Protein AF-A0A6P6XIE6-F1 (afdb_monomer_lite)

InterPro domains:
  IPR031692 EH domain-containing protein, N-terminal [PF16880] (56-88)

Foldseek 3Di:
DDDDPPPVPDPDDDDDDDDDDDDDPPPPPPPPPVLPPDPPDPPPCPPVVDPDPLSVVVVCCVPRPVVVCVVVVVCVPPHDRDDPCNSVDDDDDDDDDDDDPPVPPDD

Organism: Coffea arabica (NCBI:txid13443)

Radius of gyration: 27.5 Å; chains: 1; bounding box: 82×44×60 Å

Secondary structure (DSSP, 8-state):
---SGGGS--------------------------TT---S------GGG-SSHHHHHHHHIIIIIHHHHHHTTGGGTT-PPPPHHHHHPPP-----------TT---

Structure (mmCIF, N/CA/C/O backbone):
data_AF-A0A6P6XIE6-F1
#
_entry.id   AF-A0A6P6XIE6-F1
#
loop_
_atom_site.group_PDB
_atom_site.id
_atom_site.type_symbol
_atom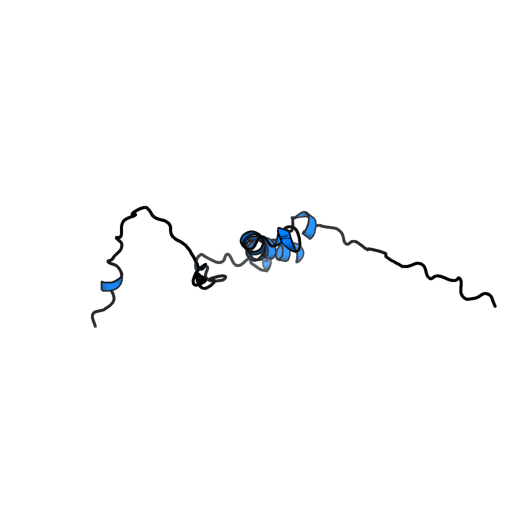_site.label_atom_id
_atom_site.label_alt_id
_atom_site.label_comp_id
_atom_site.label_asym_id
_atom_site.label_entity_id
_atom_site.label_seq_id
_atom_site.pdbx_PDB_ins_code
_atom_site.Cartn_x
_atom_site.Cartn_y
_atom_site.Cartn_z
_atom_site.occupancy
_atom_site.B_iso_or_equiv
_atom_site.auth_seq_id
_atom_site.auth_comp_id
_atom_site.auth_asym_id
_atom_site.auth_atom_id
_atom_site.pdbx_PDB_model_num
ATOM 1 N N . MET A 1 1 ? -37.322 32.585 20.806 1.00 47.44 1 MET A N 1
ATOM 2 C CA . MET A 1 1 ? -36.288 32.035 19.889 1.00 47.44 1 MET A CA 1
ATOM 3 C C . MET A 1 1 ? -36.521 30.535 19.783 1.00 47.44 1 MET A C 1
ATOM 5 O O . MET A 1 1 ? -35.773 29.716 20.302 1.00 47.44 1 MET A O 1
ATOM 9 N N . GLU A 1 2 ? -37.650 30.209 19.177 1.00 52.12 2 GLU A N 1
ATOM 10 C CA . GLU A 1 2 ? -38.209 28.886 18.957 1.00 52.12 2 GLU A CA 1
ATOM 11 C C . GLU A 1 2 ? -37.677 28.393 17.603 1.00 52.12 2 GLU A C 1
ATOM 13 O O . GLU A 1 2 ? -37.812 29.115 16.616 1.00 52.12 2 GLU A O 1
ATOM 18 N N . GLY A 1 3 ? -37.048 27.212 17.508 1.00 55.47 3 GLY A N 1
ATOM 19 C CA . GLY A 1 3 ? -36.578 26.787 16.180 1.00 55.47 3 GLY A CA 1
ATOM 20 C C . GLY A 1 3 ? -35.729 25.530 16.002 1.00 55.47 3 GLY A C 1
ATOM 21 O O . GLY A 1 3 ? -35.224 25.355 14.898 1.00 55.47 3 GLY A O 1
ATOM 22 N N . LEU A 1 4 ? -35.546 24.651 16.995 1.00 56.09 4 LEU A N 1
ATOM 23 C CA . LEU A 1 4 ? -34.718 23.440 16.800 1.00 56.09 4 LEU A CA 1
ATOM 24 C C . LEU A 1 4 ? -35.458 22.103 16.954 1.00 56.09 4 LEU A C 1
ATOM 26 O O . LEU A 1 4 ? -34.986 21.096 16.432 1.00 56.09 4 LEU A O 1
ATOM 30 N N . ASP A 1 5 ? -36.658 22.083 17.537 1.00 55.44 5 ASP A N 1
ATOM 31 C CA . ASP A 1 5 ? -37.408 20.830 17.730 1.00 55.44 5 ASP A CA 1
ATOM 32 C C . ASP A 1 5 ? -38.181 20.362 16.483 1.00 55.44 5 ASP A C 1
ATOM 34 O O . ASP A 1 5 ? -38.602 19.208 16.395 1.00 55.44 5 ASP A O 1
ATOM 38 N N . ALA A 1 6 ? -38.325 21.215 15.463 1.00 52.78 6 ALA A N 1
ATOM 39 C CA . ALA A 1 6 ? -39.086 20.891 14.253 1.00 52.78 6 ALA A CA 1
ATOM 40 C C . ALA A 1 6 ? -38.365 19.922 13.290 1.00 52.78 6 ALA A C 1
ATOM 42 O O . ALA A 1 6 ? -39.004 19.364 12.398 1.00 52.78 6 ALA A O 1
ATOM 43 N N . LEU A 1 7 ? -37.055 19.692 13.452 1.00 52.59 7 LEU A N 1
ATOM 44 C CA . LEU A 1 7 ? -36.265 18.878 12.512 1.00 52.59 7 LEU A CA 1
ATOM 45 C C . LEU A 1 7 ? -36.020 17.430 12.959 1.00 52.59 7 LEU A C 1
ATOM 47 O O . LEU A 1 7 ? -35.493 16.636 12.182 1.00 52.59 7 LEU A O 1
ATOM 51 N N . LEU A 1 8 ? -36.447 17.045 14.165 1.00 56.12 8 LEU A N 1
ATOM 52 C CA . LEU A 1 8 ? -36.321 15.663 14.650 1.00 56.12 8 LEU A CA 1
ATOM 53 C C . LEU A 1 8 ? -37.540 14.781 14.329 1.00 56.12 8 LEU A C 1
ATOM 55 O O . LEU A 1 8 ? -37.474 13.560 14.469 1.00 56.12 8 LEU A O 1
ATOM 59 N N . ALA A 1 9 ? -38.637 15.360 13.835 1.00 51.78 9 ALA A N 1
ATOM 60 C CA . ALA A 1 9 ? -39.912 14.665 13.681 1.00 51.78 9 ALA A CA 1
ATOM 61 C C . ALA A 1 9 ? -40.366 14.517 12.218 1.00 51.78 9 ALA A C 1
ATOM 63 O O . ALA A 1 9 ? -41.435 14.994 11.849 1.00 51.78 9 ALA A O 1
ATOM 64 N N . LYS A 1 10 ? -39.611 13.797 11.372 1.00 44.34 10 LYS A N 1
ATOM 65 C CA . LYS A 1 10 ? -40.219 13.145 10.190 1.00 44.34 10 LYS A CA 1
ATOM 66 C C . LYS A 1 10 ? -39.426 11.951 9.653 1.00 44.34 10 LYS A C 1
ATOM 68 O O . LYS A 1 10 ? -38.986 11.924 8.510 1.00 44.34 10 LYS A O 1
ATOM 73 N N . LYS A 1 11 ? -39.304 10.898 10.464 1.00 53.41 11 LYS A N 1
ATOM 74 C CA . LYS A 1 11 ? -39.016 9.546 9.963 1.00 53.41 11 LYS A CA 1
ATOM 75 C C . LYS A 1 11 ? -40.335 8.842 9.634 1.00 53.41 11 LYS A C 1
ATOM 77 O O . LYS A 1 11 ? -40.936 8.256 10.528 1.00 53.41 11 LYS A O 1
ATOM 82 N N . LYS A 1 12 ? -40.771 8.875 8.368 1.00 40.88 12 LYS A N 1
ATOM 83 C CA . LYS A 1 12 ? -41.632 7.833 7.767 1.00 40.88 12 LYS A CA 1
ATOM 84 C C . LYS A 1 12 ? -41.757 8.032 6.251 1.00 40.88 12 LYS A C 1
ATOM 86 O O . LYS A 1 12 ? -42.428 8.962 5.819 1.00 40.88 12 LYS A O 1
ATOM 91 N N . HIS A 1 13 ? -41.174 7.134 5.458 1.00 37.34 13 HIS A N 1
ATOM 92 C CA . HIS A 1 13 ? -41.753 6.777 4.164 1.00 37.34 13 HIS A CA 1
ATOM 93 C C . HIS A 1 13 ? -41.417 5.322 3.802 1.00 37.34 13 HIS A C 1
ATOM 95 O O . HIS A 1 13 ? -40.337 4.816 4.093 1.00 37.34 13 HIS A O 1
ATOM 101 N N . THR A 1 14 ? -42.444 4.669 3.280 1.00 35.34 14 THR A N 1
ATOM 102 C CA . THR A 1 14 ? -42.686 3.259 2.947 1.00 35.34 14 THR A CA 1
ATOM 103 C C . THR A 1 14 ? -41.822 2.718 1.797 1.00 35.34 14 THR A C 1
ATOM 105 O O . THR A 1 14 ? -41.430 3.502 0.935 1.00 35.34 14 THR A O 1
ATOM 108 N N . PRO A 1 15 ? -41.589 1.390 1.705 1.00 43.28 15 PRO A N 1
ATOM 109 C CA . PRO A 1 15 ? -41.043 0.776 0.501 1.00 43.28 15 PRO A CA 1
ATOM 110 C C . PRO A 1 15 ? -42.181 0.531 -0.503 1.00 43.28 15 PRO A C 1
ATOM 112 O O . PRO A 1 15 ? -43.236 0.012 -0.131 1.00 43.28 15 PRO A O 1
ATOM 115 N N . LYS A 1 16 ? -41.990 0.895 -1.772 1.00 27.59 16 LYS A N 1
ATOM 116 C CA . LYS A 1 16 ? -42.840 0.420 -2.871 1.00 27.59 16 LYS A CA 1
ATOM 117 C C . LYS A 1 16 ? -41.959 0.096 -4.078 1.00 27.59 16 LYS A C 1
ATOM 119 O O . LYS A 1 16 ? -41.097 0.887 -4.443 1.00 27.59 16 LYS A O 1
ATOM 124 N N . SER A 1 17 ? -42.147 -1.117 -4.576 1.00 36.78 17 SER A N 1
ATOM 125 C CA . SER A 1 17 ? -41.433 -1.823 -5.639 1.00 36.78 17 SER A CA 1
ATOM 126 C C . SER A 1 17 ? -41.832 -1.381 -7.058 1.00 36.78 17 SER A C 1
ATOM 128 O O . SER A 1 17 ? -42.947 -0.894 -7.235 1.00 36.78 17 SER A O 1
ATOM 130 N N . GLU A 1 18 ? -40.927 -1.669 -8.016 1.00 30.19 18 GLU A N 1
ATOM 131 C CA . GLU A 1 18 ? -41.048 -1.657 -9.501 1.00 30.19 18 GLU A CA 1
ATOM 132 C C . GLU A 1 18 ? -41.195 -0.263 -10.161 1.00 30.19 18 GLU A C 1
ATOM 134 O O . GLU A 1 18 ? -41.875 0.605 -9.633 1.00 30.19 18 GLU A O 1
ATOM 139 N N . LEU A 1 19 ? -40.545 0.095 -11.281 1.00 31.61 19 LEU A N 1
ATOM 140 C CA . LEU A 1 19 ? -40.316 -0.613 -12.550 1.00 31.61 19 LEU A CA 1
ATOM 141 C C . LEU A 1 19 ? -39.170 0.079 -13.352 1.00 31.61 19 LEU A C 1
ATOM 143 O O . LEU A 1 19 ? -38.954 1.281 -13.210 1.00 31.61 19 LEU A O 1
ATOM 147 N N . GLU A 1 20 ? -38.477 -0.682 -14.201 1.00 37.94 20 GLU A N 1
ATOM 148 C CA . GLU A 1 20 ? -37.418 -0.305 -15.166 1.00 37.94 20 GLU A CA 1
ATOM 149 C C . GLU A 1 20 ? -37.774 0.841 -16.146 1.00 37.94 20 GLU A C 1
ATO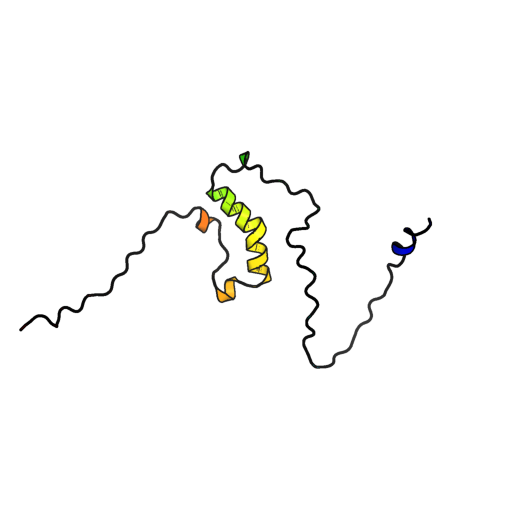M 151 O O . GLU A 1 20 ? -38.867 0.799 -16.704 1.00 37.94 20 GLU A O 1
ATOM 156 N N . GLN A 1 21 ? -36.830 1.753 -16.477 1.00 35.00 21 GLN A N 1
ATOM 157 C CA . GLN A 1 21 ? -36.544 2.162 -17.877 1.00 35.00 21 GLN A CA 1
ATOM 158 C C . GLN A 1 21 ? -35.314 3.094 -18.052 1.00 35.00 21 GLN A C 1
ATOM 160 O O . GLN A 1 21 ? -35.309 4.240 -17.617 1.00 35.00 21 GLN A O 1
ATOM 165 N N . ASN A 1 22 ? -34.317 2.585 -18.785 1.00 34.75 22 ASN A N 1
ATOM 166 C CA . ASN A 1 22 ? -33.444 3.225 -19.786 1.00 34.75 22 ASN A CA 1
ATOM 167 C C . ASN A 1 22 ? -32.781 4.602 -19.547 1.00 34.75 22 ASN A C 1
ATOM 169 O O . ASN A 1 22 ? -33.405 5.648 -19.685 1.00 34.75 22 ASN A O 1
ATOM 173 N N . GLY A 1 23 ? -31.440 4.562 -19.527 1.00 46.81 23 G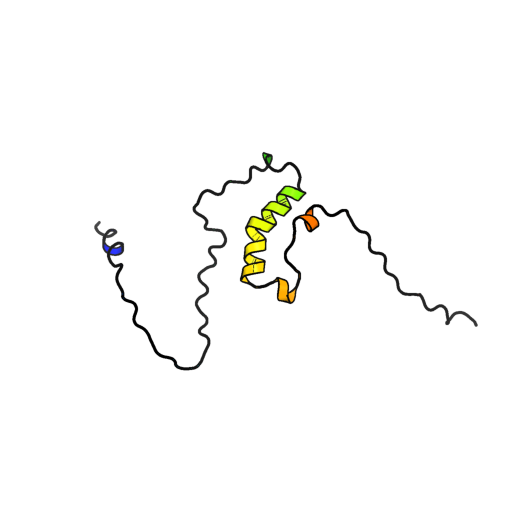LY A N 1
ATOM 174 C CA . GLY A 1 23 ? -30.581 5.531 -20.222 1.00 46.81 23 GLY A CA 1
ATOM 175 C C . GLY A 1 23 ? -29.996 6.652 -19.361 1.00 46.81 23 GLY A C 1
ATOM 176 O O . GLY A 1 23 ? -30.727 7.491 -18.858 1.00 46.81 23 GLY A O 1
ATOM 177 N N . ILE A 1 24 ? -28.657 6.714 -19.329 1.00 38.09 24 ILE A N 1
ATOM 178 C CA . ILE A 1 24 ? -27.767 7.616 -18.565 1.00 38.09 24 ILE A CA 1
ATOM 179 C C . ILE A 1 24 ? -27.442 7.061 -17.164 1.00 38.09 24 ILE A C 1
ATOM 181 O O . ILE A 1 24 ? -28.294 7.105 -16.277 1.00 38.09 24 ILE A O 1
ATOM 185 N N . PRO A 1 25 ? -26.203 6.591 -16.893 1.00 37.69 25 PRO A N 1
ATOM 186 C CA . PRO A 1 25 ? -25.752 6.507 -15.516 1.00 37.69 25 PRO A CA 1
ATOM 18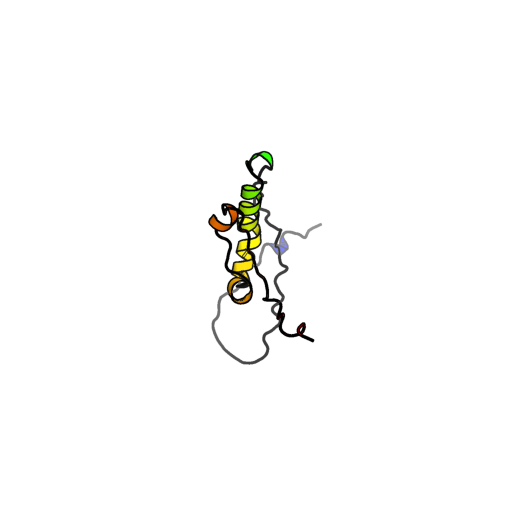7 C C . PRO A 1 25 ? -25.660 7.943 -15.001 1.00 37.69 25 PRO A C 1
ATOM 189 O O . PRO A 1 25 ? -24.734 8.684 -15.334 1.00 37.69 25 PRO A O 1
ATOM 192 N N . GLN A 1 26 ? -26.679 8.354 -14.240 1.00 40.19 26 GLN A N 1
ATOM 193 C CA . GLN A 1 26 ? -26.615 9.519 -13.373 1.00 40.19 26 GLN A CA 1
ATOM 194 C C . GLN A 1 26 ? -25.243 9.506 -12.698 1.00 40.19 26 GLN A C 1
ATOM 196 O O . GLN A 1 26 ? -24.880 8.501 -12.081 1.00 40.19 26 GLN A O 1
ATOM 201 N N . LEU A 1 27 ? -24.500 10.614 -12.791 1.00 47.41 27 LEU A N 1
ATOM 202 C CA . LEU A 1 27 ? -23.431 10.899 -11.843 1.00 47.41 27 LEU A CA 1
ATOM 203 C C . LEU A 1 27 ? -24.101 10.902 -10.466 1.00 47.41 27 LEU A C 1
ATOM 205 O O . LEU A 1 27 ? -24.672 11.906 -10.037 1.00 47.41 27 LEU A O 1
ATOM 209 N N . GLN A 1 28 ? -24.124 9.736 -9.819 1.00 44.25 28 GLN A N 1
ATOM 210 C CA . GLN A 1 28 ? -24.532 9.614 -8.438 1.00 44.25 28 GLN A CA 1
ATOM 211 C C . GLN A 1 28 ? -23.620 10.575 -7.700 1.00 44.25 28 GLN A C 1
ATOM 213 O O . GLN A 1 28 ? -22.397 10.454 -7.790 1.00 44.25 28 GLN A O 1
ATOM 218 N N . SER A 1 29 ? -24.223 11.582 -7.064 1.00 47.75 29 SER A N 1
ATOM 219 C CA . SER A 1 29 ? -23.517 12.509 -6.197 1.00 47.75 29 SER A CA 1
ATOM 220 C C . SE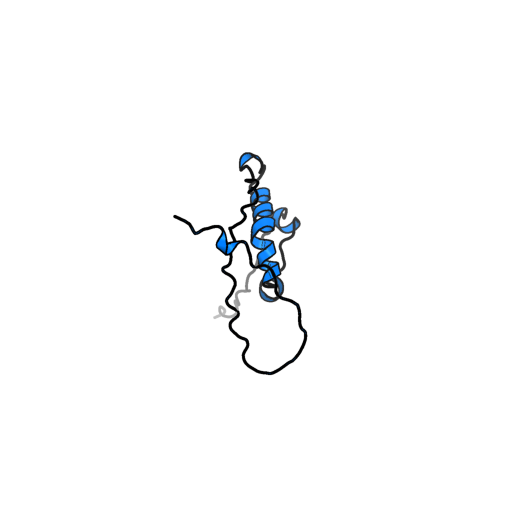R A 1 29 ? -22.687 11.655 -5.256 1.00 47.75 29 SER A C 1
ATOM 222 O O . SER A 1 29 ? -23.251 10.983 -4.388 1.00 47.75 29 SER A O 1
ATOM 224 N N . SER A 1 30 ? -21.378 11.588 -5.507 1.00 53.75 30 SER A N 1
ATOM 225 C CA . SER A 1 30 ? -20.486 10.791 -4.684 1.00 53.75 30 SER A CA 1
ATOM 226 C C . SER A 1 30 ? -20.700 11.305 -3.266 1.00 53.75 30 SER A C 1
ATOM 228 O O . SER A 1 30 ? -20.531 12.511 -3.049 1.00 53.75 30 SER A O 1
ATOM 230 N N . PRO A 1 31 ? -21.200 10.478 -2.330 1.00 59.41 31 PRO A N 1
ATOM 231 C CA . PRO A 1 31 ? -21.388 10.935 -0.970 1.00 59.41 31 PRO A CA 1
ATOM 232 C C . PRO A 1 31 ? -20.016 11.406 -0.509 1.00 59.41 31 PRO A C 1
ATOM 234 O O . PRO A 1 31 ? -19.065 10.625 -0.576 1.00 59.41 31 PRO A O 1
ATOM 237 N N . SER A 1 32 ? -19.908 12.691 -0.143 1.00 61.00 32 SER A N 1
ATOM 238 C CA . SER A 1 32 ? -18.658 13.325 0.274 1.00 61.00 32 SER A CA 1
ATOM 239 C C . SER A 1 32 ? -17.857 12.330 1.093 1.00 61.00 32 SER A C 1
ATOM 241 O O . SER A 1 32 ? -18.344 11.849 2.120 1.00 61.00 32 SER A O 1
ATOM 243 N N . ALA A 1 33 ? -16.688 11.945 0.577 1.00 59.31 33 ALA A N 1
ATOM 244 C CA . ALA A 1 33 ? -15.877 10.903 1.174 1.00 59.31 33 ALA A CA 1
ATOM 245 C C . ALA A 1 33 ? -15.463 11.365 2.575 1.00 59.31 33 ALA A C 1
ATOM 247 O O . ALA A 1 33 ? -14.467 12.060 2.762 1.00 59.31 33 ALA A O 1
ATOM 248 N N . ASN A 1 34 ? -16.244 10.967 3.578 1.00 63.34 34 ASN A N 1
ATOM 249 C CA . ASN A 1 34 ? -15.995 11.167 5.002 1.00 63.34 34 ASN A CA 1
ATOM 250 C C . ASN A 1 34 ? -14.894 10.212 5.477 1.00 63.34 34 ASN A C 1
ATOM 252 O O . ASN A 1 34 ? -15.004 9.526 6.489 1.00 63.34 34 ASN A O 1
ATOM 256 N N . TRP A 1 35 ? -13.810 10.165 4.713 1.00 61.03 35 TRP A N 1
ATOM 257 C CA . TRP A 1 35 ? -12.691 9.249 4.841 1.00 61.03 35 TRP A CA 1
ATOM 258 C C . TRP A 1 35 ? -11.990 9.330 6.200 1.00 61.03 35 TRP A C 1
ATOM 260 O O . TRP A 1 35 ? -11.335 8.388 6.651 1.00 61.03 35 TRP A O 1
ATOM 270 N N . PHE A 1 36 ? -12.149 10.459 6.887 1.00 61.50 36 PHE A N 1
ATOM 271 C CA . PHE A 1 36 ? -11.526 10.706 8.180 1.00 61.50 36 PHE A CA 1
ATOM 272 C C . PHE A 1 36 ? -12.528 11.021 9.300 1.00 61.50 36 PHE A C 1
ATOM 274 O O . PHE A 1 36 ? -12.113 11.201 10.444 1.00 61.50 36 PHE A O 1
ATOM 281 N N . SER A 1 37 ? -13.837 11.009 9.034 1.00 55.81 37 SER A N 1
ATOM 282 C CA . SER A 1 37 ? -14.862 11.394 10.015 1.00 55.81 37 SER A CA 1
ATOM 283 C C . SER A 1 37 ? -15.339 10.188 10.832 1.00 55.81 37 SER A C 1
ATOM 285 O O . SER A 1 37 ? -16.500 9.798 10.776 1.00 55.81 37 SER A O 1
ATOM 287 N N . SER A 1 38 ? -14.440 9.568 11.601 1.00 52.22 38 SER A N 1
ATOM 288 C CA . SER A 1 38 ? -14.826 8.596 12.634 1.00 52.22 38 SER A CA 1
ATOM 289 C C . SER A 1 38 ? -14.898 9.291 13.992 1.00 52.22 38 SER A C 1
ATOM 291 O O . SER A 1 38 ? -13.890 9.431 14.682 1.00 52.22 38 SER A O 1
ATOM 293 N N . SER A 1 39 ? -16.107 9.669 14.408 1.00 57.25 39 SER A N 1
ATOM 294 C CA . SER A 1 39 ? -16.438 10.128 15.767 1.00 57.25 39 SER A CA 1
ATOM 295 C C . SER A 1 39 ? -16.485 8.994 16.805 1.00 57.25 39 SER A C 1
ATOM 297 O O . SER A 1 39 ? -16.876 9.204 17.951 1.00 57.25 39 SER A O 1
ATOM 299 N N . LYS A 1 40 ? -16.033 7.783 16.459 1.00 55.34 40 LYS A N 1
ATOM 300 C CA . LYS A 1 40 ? -15.859 6.684 17.409 1.00 55.34 40 LYS A CA 1
ATOM 301 C C . LYS A 1 40 ? -14.379 6.553 17.727 1.00 55.34 40 LYS A C 1
ATOM 303 O O . LYS A 1 40 ? -13.623 6.074 16.888 1.00 55.34 40 LYS A O 1
ATOM 308 N N . SER A 1 41 ? -14.007 7.058 18.909 1.00 53.25 41 SER A N 1
ATOM 309 C CA . SER A 1 41 ? -12.725 6.889 19.606 1.00 53.25 41 SER A CA 1
ATOM 310 C C . SER A 1 41 ? -11.630 6.323 18.704 1.00 53.25 41 SER A C 1
ATOM 312 O O . SER A 1 41 ? -11.453 5.106 18.593 1.00 53.25 41 SER A O 1
ATOM 314 N N . ALA A 1 42 ? -10.903 7.218 18.031 1.00 56.53 42 ALA A N 1
ATOM 315 C CA . ALA A 1 42 ? -9.597 6.874 17.513 1.00 56.53 42 ALA A CA 1
ATOM 316 C C . ALA A 1 42 ? -8.808 6.346 18.713 1.00 56.53 42 ALA A C 1
ATOM 318 O O . ALA A 1 42 ? -8.322 7.130 19.530 1.00 56.53 42 ALA A O 1
ATOM 319 N N . LYS A 1 43 ? -8.705 5.018 18.848 1.00 58.03 43 LYS A N 1
ATOM 320 C CA . LYS A 1 43 ? -7.633 4.400 19.618 1.00 58.03 43 LYS A CA 1
ATOM 321 C C . LYS A 1 43 ? -6.378 4.853 18.902 1.00 58.03 43 LYS A C 1
ATOM 323 O O . LYS A 1 43 ? -5.940 4.201 17.953 1.00 58.03 43 LYS A O 1
ATOM 328 N N . LYS A 1 44 ? -5.893 6.040 19.284 1.00 56.06 44 LYS A N 1
ATOM 329 C CA . LYS A 1 44 ? -4.603 6.562 18.881 1.00 56.06 44 LYS A CA 1
ATOM 330 C C . LYS A 1 44 ? -3.678 5.404 19.138 1.00 56.06 44 LYS A C 1
ATOM 332 O O . LYS A 1 44 ? -3.559 4.936 20.269 1.00 56.06 44 LYS A O 1
ATOM 337 N N . VAL A 1 45 ? -3.158 4.843 18.058 1.00 57.69 45 VAL A N 1
ATOM 338 C CA . VAL A 1 45 ? -2.080 3.890 18.179 1.00 57.69 45 VAL A CA 1
ATOM 339 C C . VAL A 1 45 ? -1.011 4.692 18.883 1.00 57.69 45 VAL A C 1
ATOM 341 O O . VAL A 1 45 ? -0.496 5.644 18.301 1.00 57.69 45 VAL A O 1
ATOM 344 N N . SER A 1 46 ? -0.812 4.430 20.172 1.00 53.72 46 SER A N 1
ATOM 345 C CA . SER A 1 46 ? 0.238 5.113 20.898 1.00 53.72 46 SER A CA 1
ATOM 346 C C . SER A 1 46 ? 1.514 4.854 20.116 1.00 53.72 46 SER A C 1
ATOM 348 O O . SER A 1 46 ? 1.813 3.693 19.832 1.00 53.72 46 SER A O 1
ATOM 350 N N . LEU A 1 47 ? 2.238 5.907 19.736 1.00 56.84 47 LEU A N 1
ATOM 351 C CA . LEU A 1 47 ? 3.541 5.755 19.087 1.00 56.84 47 LEU A CA 1
ATOM 352 C C . LEU A 1 47 ? 4.491 4.924 19.969 1.00 56.84 47 LEU A C 1
ATOM 354 O O . LEU A 1 47 ? 5.378 4.266 19.447 1.00 56.84 47 LEU A O 1
ATOM 358 N N . SER A 1 48 ? 4.237 4.861 21.285 1.00 57.38 48 SER A N 1
ATOM 359 C CA . SER A 1 48 ? 4.951 3.993 22.230 1.00 57.38 48 SER A CA 1
ATOM 360 C C . SER A 1 48 ? 4.572 2.506 22.172 1.00 57.38 48 SER A C 1
ATOM 362 O O . SER A 1 48 ? 5.247 1.689 22.783 1.00 57.38 48 SER A O 1
ATOM 364 N N . SER A 1 49 ? 3.484 2.137 21.488 1.00 57.19 49 SER A N 1
ATOM 365 C CA . SER A 1 49 ? 2.998 0.751 21.390 1.00 57.19 49 SER A CA 1
ATOM 366 C C . SER A 1 49 ? 3.497 0.036 20.134 1.00 57.19 49 SER A C 1
ATOM 368 O O . SER A 1 49 ? 3.132 -1.118 19.910 1.00 57.19 49 SER A O 1
ATOM 370 N N . VAL A 1 50 ? 4.270 0.719 19.291 1.00 56.22 50 VAL A N 1
ATOM 371 C CA . VAL A 1 50 ? 4.848 0.133 18.089 1.00 56.22 50 VAL A CA 1
ATOM 372 C C . VAL A 1 50 ? 6.313 -0.156 18.386 1.00 56.22 50 VAL A C 1
ATOM 374 O O . VAL A 1 50 ? 7.128 0.753 18.487 1.00 56.22 50 VAL A O 1
ATOM 377 N N . THR A 1 51 ? 6.635 -1.430 18.574 1.00 68.88 51 THR A N 1
ATOM 378 C CA . THR A 1 51 ? 7.986 -1.891 18.918 1.00 68.88 51 THR A CA 1
ATOM 379 C C . THR A 1 51 ? 8.968 -1.801 17.746 1.00 68.88 51 THR A C 1
ATOM 381 O O . THR A 1 51 ? 10.174 -1.828 17.967 1.00 68.88 51 THR A O 1
ATOM 384 N N . SER A 1 52 ? 8.476 -1.655 16.508 1.00 82.88 52 SER A N 1
ATOM 385 C CA . SER A 1 52 ? 9.279 -1.531 15.285 1.00 82.88 52 SER A CA 1
ATOM 386 C C . SER A 1 52 ? 8.551 -0.726 14.199 1.00 82.88 52 SER A C 1
ATOM 388 O O . SER A 1 52 ? 7.334 -0.815 14.063 1.00 82.88 52 SER A O 1
ATOM 390 N N . ILE A 1 53 ? 9.282 0.026 13.366 1.00 90.19 53 ILE A N 1
ATOM 391 C CA . ILE A 1 53 ? 8.719 0.803 12.238 1.00 90.19 53 ILE A CA 1
ATOM 392 C C . ILE A 1 53 ? 7.852 -0.080 11.323 1.00 90.19 53 ILE A C 1
ATOM 394 O O . ILE A 1 53 ? 6.789 0.348 10.869 1.00 90.19 53 ILE A O 1
ATOM 398 N N . ILE A 1 54 ? 8.270 -1.331 11.112 1.00 91.38 54 ILE A N 1
ATOM 399 C CA . ILE A 1 54 ? 7.578 -2.317 10.271 1.00 91.38 54 ILE A CA 1
ATOM 400 C C . ILE A 1 54 ? 6.158 -2.585 10.791 1.00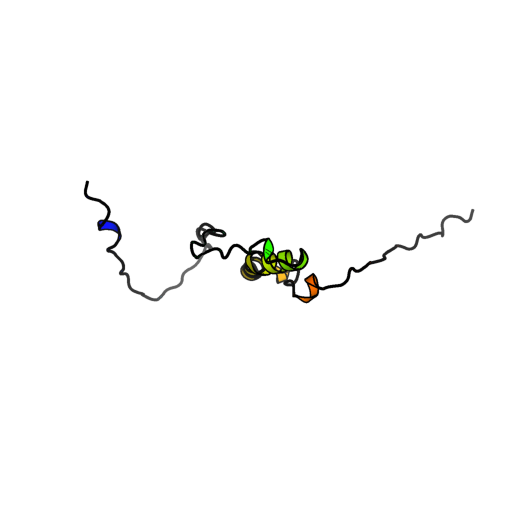 91.38 54 ILE A C 1
ATOM 402 O O . ILE A 1 54 ? 5.201 -2.574 10.016 1.00 91.38 54 ILE A O 1
ATOM 406 N N . ASP A 1 55 ? 5.990 -2.733 12.106 1.00 90.19 55 ASP A N 1
ATOM 407 C CA . ASP A 1 55 ? 4.679 -2.963 12.726 1.00 90.19 55 ASP A CA 1
ATOM 408 C C . ASP A 1 55 ? 3.757 -1.748 12.568 1.00 90.19 55 ASP A C 1
ATOM 410 O O . ASP A 1 55 ? 2.541 -1.881 12.389 1.00 90.19 55 ASP A O 1
ATOM 414 N N . GLY A 1 56 ? 4.339 -0.547 12.597 1.00 91.81 56 GLY A N 1
ATOM 415 C CA . GLY A 1 56 ? 3.624 0.705 12.371 1.00 91.81 56 GLY A CA 1
ATOM 416 C C . GLY A 1 56 ? 3.072 0.782 10.953 1.00 91.81 56 GLY A C 1
ATOM 417 O O . GLY A 1 56 ? 1.889 1.076 10.766 1.00 91.81 56 GLY A O 1
ATOM 418 N N . LEU A 1 57 ? 3.904 0.445 9.964 1.00 94.19 57 LEU A N 1
ATOM 419 C CA . LEU A 1 57 ? 3.513 0.391 8.554 1.00 94.19 57 LEU A CA 1
ATOM 420 C C . LEU A 1 57 ? 2.460 -0.693 8.298 1.00 94.19 57 LEU A C 1
ATOM 422 O O . LEU A 1 57 ? 1.430 -0.403 7.688 1.00 94.19 57 LEU A O 1
ATOM 426 N N . LYS A 1 58 ? 2.652 -1.901 8.844 1.00 93.12 58 LYS A N 1
ATOM 427 C CA . LYS A 1 58 ? 1.685 -3.009 8.770 1.00 93.12 58 LYS A CA 1
ATOM 428 C C . LYS A 1 58 ? 0.313 -2.579 9.288 1.00 93.12 58 LYS A C 1
ATOM 430 O O . LYS A 1 58 ? -0.710 -2.772 8.629 1.00 93.12 58 LYS A O 1
ATOM 435 N N . LYS A 1 59 ? 0.276 -1.921 10.450 1.00 92.06 59 LYS A N 1
ATOM 436 C CA . LYS A 1 59 ? -0.974 -1.434 11.040 1.00 92.06 59 LYS A CA 1
ATOM 437 C C . LYS A 1 59 ? -1.618 -0.321 10.220 1.00 92.06 59 LYS A C 1
ATOM 439 O O . LYS A 1 59 ? -2.838 -0.331 10.044 1.00 92.06 59 LYS A O 1
ATOM 444 N N . LEU A 1 60 ? -0.825 0.626 9.724 1.00 93.62 60 LEU A N 1
ATOM 445 C CA . LEU A 1 60 ? -1.326 1.725 8.904 1.00 93.62 60 LEU A CA 1
ATOM 446 C C . LEU A 1 60 ? -1.950 1.206 7.602 1.00 93.62 60 LEU A C 1
ATOM 448 O O . LEU A 1 60 ? -3.056 1.624 7.254 1.00 93.62 60 LEU A O 1
ATOM 452 N N . TYR A 1 61 ? -1.295 0.248 6.941 1.00 95.25 61 TYR A N 1
ATOM 453 C CA . TYR A 1 61 ? -1.810 -0.411 5.744 1.00 95.25 61 TYR A CA 1
ATOM 454 C C . TYR A 1 61 ? -3.188 -1.032 5.998 1.00 95.25 61 TYR A C 1
ATOM 456 O O . TYR A 1 61 ? -4.157 -0.684 5.325 1.00 95.25 61 TYR A O 1
ATOM 464 N N . VAL A 1 62 ? -3.314 -1.876 7.028 1.00 94.44 62 VAL A N 1
ATOM 465 C CA . VAL A 1 62 ? -4.577 -2.564 7.340 1.00 94.44 62 VAL A CA 1
ATOM 466 C C . VAL A 1 62 ? -5.695 -1.583 7.699 1.00 94.44 62 VAL A C 1
ATOM 468 O O . VAL A 1 62 ? -6.843 -1.793 7.312 1.00 94.44 62 VAL A O 1
ATOM 471 N N . GLN A 1 63 ? -5.386 -0.514 8.437 1.00 94.06 63 GLN A N 1
ATOM 472 C CA . GLN A 1 63 ? -6.404 0.420 8.922 1.00 94.06 63 GLN A CA 1
ATOM 473 C C . GLN A 1 63 ? -6.864 1.437 7.881 1.00 94.06 63 GLN A C 1
ATOM 475 O O . GLN A 1 63 ? -7.994 1.918 7.975 1.00 94.06 63 GLN A O 1
ATOM 480 N N . LYS A 1 64 ? -5.987 1.830 6.953 1.00 93.50 64 LYS A N 1
ATOM 481 C CA . LYS A 1 64 ? -6.248 2.960 6.058 1.00 93.50 64 LYS A CA 1
ATOM 482 C C . LYS A 1 64 ? -6.202 2.595 4.595 1.00 93.50 64 LYS A C 1
ATOM 484 O O . LYS A 1 64 ? -7.041 3.098 3.873 1.00 93.50 64 LYS A O 1
ATOM 489 N N . LEU A 1 65 ? -5.276 1.743 4.173 1.00 94.25 65 LEU A N 1
ATOM 490 C CA . LEU A 1 65 ? -5.006 1.504 2.756 1.00 94.25 65 LEU A CA 1
ATOM 491 C C . LEU A 1 65 ? -5.792 0.300 2.220 1.00 94.25 65 LEU A C 1
ATOM 493 O O . LEU A 1 65 ? -6.517 0.417 1.235 1.00 94.25 65 LEU A O 1
ATOM 497 N N . LYS A 1 66 ? -5.774 -0.814 2.958 1.00 94.25 66 LYS A N 1
ATOM 498 C CA . LYS A 1 66 ? -6.461 -2.061 2.601 1.00 94.25 66 LYS A CA 1
ATOM 499 C C . LYS A 1 66 ? -7.966 -1.907 2.305 1.00 94.25 66 LYS A C 1
ATOM 501 O O . LYS A 1 66 ? -8.424 -2.480 1.318 1.00 94.25 66 LYS A O 1
ATOM 506 N N . PRO A 1 67 ? -8.764 -1.149 3.090 1.00 95.00 67 PRO A N 1
ATOM 507 C CA . PRO A 1 67 ? -10.187 -0.967 2.786 1.00 95.00 67 PRO A CA 1
ATOM 508 C C . PRO A 1 67 ? -10.429 -0.290 1.432 1.00 95.00 67 PRO A C 1
ATOM 510 O O . PRO A 1 67 ? -11.442 -0.535 0.786 1.00 95.00 67 PRO A O 1
ATOM 513 N N . LEU A 1 68 ? -9.497 0.547 0.990 1.00 95.38 68 LEU A N 1
ATOM 514 C CA . LEU A 1 68 ? -9.608 1.337 -0.233 1.00 95.38 68 LEU A CA 1
ATOM 515 C C . LEU A 1 68 ? -9.239 0.515 -1.450 1.00 95.38 68 LEU A C 1
ATOM 517 O O . LEU A 1 68 ? -9.967 0.529 -2.437 1.00 95.38 68 LEU A O 1
ATOM 521 N N . GLU A 1 69 ? -8.143 -0.237 -1.339 1.00 95.06 69 GLU A N 1
ATOM 522 C CA . GLU A 1 69 ? -7.728 -1.198 -2.356 1.00 95.06 69 GLU A CA 1
ATOM 523 C C . GLU A 1 69 ? -8.852 -2.195 -2.635 1.00 95.06 69 GLU A C 1
ATOM 525 O O . GLU A 1 69 ? -9.154 -2.464 -3.794 1.00 95.06 69 GLU A O 1
ATOM 530 N N . ALA A 1 70 ? -9.531 -2.672 -1.585 1.00 93.75 70 ALA A N 1
ATOM 531 C CA . ALA A 1 70 ? -10.683 -3.556 -1.720 1.00 93.75 70 ALA A CA 1
ATOM 532 C C . ALA A 1 70 ? -11.914 -2.850 -2.320 1.00 93.75 70 ALA A C 1
ATOM 534 O O . ALA A 1 70 ? -12.564 -3.410 -3.198 1.00 93.75 70 ALA A O 1
ATOM 535 N N . THR A 1 71 ? -12.227 -1.622 -1.883 1.00 96.31 71 THR A N 1
ATOM 536 C CA . THR A 1 71 ? -13.404 -0.867 -2.366 1.00 96.31 71 THR A CA 1
ATOM 537 C C . THR A 1 71 ? -13.321 -0.579 -3.864 1.00 96.31 71 THR A C 1
ATOM 539 O O . THR A 1 71 ? -14.321 -0.694 -4.567 1.00 96.31 71 THR A O 1
ATOM 542 N N . TYR A 1 72 ? -12.130 -0.238 -4.358 1.00 95.25 72 TYR A N 1
ATOM 543 C CA . TYR A 1 72 ? -11.905 0.106 -5.765 1.00 95.25 72 TYR A CA 1
ATOM 544 C C . TYR A 1 72 ? -11.256 -1.019 -6.577 1.00 95.25 72 TYR A C 1
ATOM 546 O O . TYR A 1 72 ? -10.855 -0.789 -7.714 1.00 95.25 72 TYR A O 1
ATOM 554 N N . ARG A 1 73 ? -11.155 -2.230 -6.010 1.00 93.06 73 ARG A N 1
ATOM 555 C CA . ARG A 1 73 ? -10.566 -3.420 -6.653 1.00 93.06 73 ARG A CA 1
ATOM 556 C C . ARG A 1 73 ? -9.198 -3.147 -7.287 1.00 93.06 73 ARG A C 1
ATOM 558 O O . ARG A 1 73 ? -8.899 -3.581 -8.394 1.00 93.06 73 ARG A O 1
ATOM 565 N N . PHE A 1 74 ? -8.346 -2.428 -6.562 1.00 94.94 74 PHE A N 1
ATOM 566 C CA . PHE A 1 74 ? -7.007 -2.044 -7.015 1.00 94.94 74 PHE A CA 1
ATOM 567 C C . PHE A 1 74 ? -6.151 -3.253 -7.433 1.00 94.94 74 PHE A C 1
ATOM 569 O O . PHE A 1 74 ? -5.328 -3.154 -8.347 1.00 94.94 74 PHE A O 1
ATOM 576 N N . ASN A 1 75 ? -6.397 -4.412 -6.811 1.00 91.31 75 ASN A N 1
ATOM 577 C CA . ASN A 1 75 ? -5.694 -5.654 -7.114 1.00 91.31 75 ASN A CA 1
ATOM 578 C C . ASN A 1 75 ? -5.896 -6.162 -8.543 1.00 91.31 75 ASN A C 1
ATOM 580 O O . ASN A 1 75 ? -5.082 -6.959 -9.000 1.00 91.31 75 ASN A O 1
ATOM 584 N N . ASP A 1 76 ? -6.969 -5.753 -9.219 1.00 93.44 76 ASP A N 1
ATOM 585 C CA . ASP A 1 76 ? -7.267 -6.213 -10.575 1.00 93.44 76 ASP A CA 1
ATOM 586 C C . ASP A 1 76 ? -6.416 -5.459 -11.621 1.00 93.44 76 ASP A C 1
ATOM 588 O O . ASP A 1 76 ? -6.341 -5.881 -12.771 1.00 93.44 76 ASP A O 1
ATOM 592 N N . PHE A 1 77 ? -5.744 -4.366 -11.225 1.00 94.56 77 PHE A N 1
ATOM 593 C CA . PHE A 1 77 ? -5.046 -3.464 -12.149 1.00 94.56 77 PHE A CA 1
ATOM 594 C C . PHE A 1 77 ? -3.566 -3.251 -11.845 1.00 94.56 77 PHE A C 1
ATOM 596 O O . PHE A 1 77 ? -2.785 -3.063 -12.774 1.00 94.56 77 PHE A O 1
ATOM 603 N N . VAL A 1 78 ? -3.179 -3.217 -10.567 1.00 92.50 78 VAL A N 1
ATOM 604 C CA . VAL A 1 78 ? -1.830 -2.772 -10.184 1.00 92.50 78 VAL A CA 1
ATOM 605 C C . VAL A 1 78 ? -1.085 -3.837 -9.399 1.00 92.50 78 VAL A C 1
ATOM 607 O O . VAL A 1 78 ? -0.070 -4.344 -9.869 1.00 92.50 78 VAL A O 1
ATOM 610 N N . SER A 1 79 ? -1.567 -4.185 -8.206 1.00 91.75 79 SER A N 1
ATOM 611 C CA . SER A 1 79 ? -0.895 -5.170 -7.362 1.00 91.75 79 SER A CA 1
ATOM 612 C C . SER A 1 79 ? -1.851 -5.849 -6.384 1.00 91.75 79 SER A C 1
ATOM 614 O O . SER A 1 79 ? -2.746 -5.185 -5.856 1.00 91.75 79 SER A O 1
ATOM 616 N N . PRO A 1 80 ? -1.631 -7.135 -6.062 1.00 94.19 80 PRO A N 1
ATOM 617 C CA . PRO A 1 80 ? -2.344 -7.822 -4.989 1.00 94.19 80 PRO A CA 1
ATOM 618 C C . PRO A 1 80 ? -2.260 -7.098 -3.637 1.00 94.19 80 PRO A C 1
ATOM 620 O O . PRO A 1 80 ? -1.353 -6.304 -3.391 1.00 94.19 80 PRO A O 1
ATOM 623 N N . LEU A 1 81 ? -3.200 -7.419 -2.744 1.00 94.75 81 LEU A N 1
ATOM 624 C CA . LEU A 1 81 ? -3.208 -6.916 -1.367 1.00 94.75 81 LEU A CA 1
ATOM 625 C C . LEU A 1 81 ? -1.970 -7.407 -0.607 1.00 94.75 81 LEU A C 1
ATOM 627 O O . LEU A 1 81 ? -1.635 -8.591 -0.674 1.00 94.75 81 LEU A O 1
ATOM 631 N N . LEU A 1 82 ? -1.365 -6.526 0.192 1.00 95.12 82 LEU A N 1
ATOM 632 C CA . LEU A 1 82 ? -0.226 -6.887 1.029 1.00 95.12 82 LEU A CA 1
ATOM 633 C C . LEU A 1 82 ? -0.648 -7.843 2.150 1.00 95.12 82 LEU A C 1
ATOM 635 O O . LEU A 1 82 ? -1.660 -7.664 2.844 1.00 95.12 82 LEU A O 1
ATOM 639 N N . THR A 1 83 ? 0.178 -8.858 2.346 1.00 93.81 83 THR A N 1
ATOM 640 C CA . THR A 1 83 ? 0.080 -9.868 3.392 1.00 93.81 83 THR A CA 1
ATOM 641 C C . THR A 1 83 ? 1.074 -9.574 4.510 1.00 93.81 83 THR A C 1
ATOM 643 O O . THR A 1 83 ? 1.978 -8.756 4.370 1.00 93.81 83 THR A O 1
ATOM 646 N N . ASN A 1 84 ? 0.943 -10.266 5.644 1.00 91.44 84 ASN A N 1
ATOM 647 C CA . ASN A 1 84 ? 1.912 -10.126 6.735 1.00 91.44 84 ASN A CA 1
ATOM 648 C C . ASN A 1 84 ? 3.340 -10.481 6.285 1.00 91.44 84 ASN A C 1
ATOM 650 O O . ASN A 1 84 ? 4.285 -9.837 6.731 1.00 91.44 84 ASN A O 1
ATOM 654 N N . SER A 1 85 ? 3.477 -11.443 5.363 1.00 94.44 85 SER A N 1
ATOM 655 C CA . SER A 1 85 ? 4.775 -11.877 4.847 1.00 94.44 85 SER A CA 1
ATOM 656 C C . SER A 1 85 ? 5.509 -10.770 4.097 1.00 94.44 85 SER A C 1
ATOM 658 O O . SER A 1 85 ? 6.731 -10.758 4.124 1.00 94.44 85 SER A O 1
ATOM 660 N N . ASP A 1 86 ? 4.794 -9.838 3.463 1.00 94.25 86 ASP A N 1
ATOM 661 C CA . ASP A 1 86 ? 5.408 -8.742 2.703 1.00 94.25 86 ASP A CA 1
ATOM 662 C C . ASP A 1 86 ? 6.106 -7.724 3.616 1.00 94.25 86 ASP A C 1
ATOM 664 O O . ASP A 1 86 ? 7.072 -7.082 3.218 1.00 94.25 86 ASP A O 1
ATOM 668 N N . PHE A 1 87 ? 5.656 -7.607 4.868 1.00 93.75 87 PHE A N 1
ATOM 669 C CA . PHE A 1 87 ? 6.290 -6.753 5.878 1.00 93.75 87 PHE A CA 1
ATOM 670 C C . PHE A 1 87 ? 7.451 -7.453 6.588 1.00 93.75 87 PHE A C 1
ATOM 672 O O . PHE A 1 87 ? 8.410 -6.800 6.991 1.00 93.75 87 PHE A O 1
ATOM 679 N N . ASP A 1 88 ? 7.351 -8.773 6.746 1.00 92.12 88 ASP A N 1
ATOM 680 C CA . ASP A 1 88 ? 8.322 -9.590 7.480 1.00 92.12 88 ASP A CA 1
ATOM 681 C C . ASP A 1 88 ? 9.390 -10.200 6.542 1.00 92.12 88 ASP A C 1
ATOM 683 O O . ASP A 1 88 ? 10.263 -10.960 6.973 1.00 92.12 88 ASP A O 1
ATOM 687 N N . ALA A 1 89 ? 9.323 -9.875 5.246 1.00 93.50 89 ALA A N 1
ATOM 688 C CA . ALA A 1 89 ? 10.224 -10.373 4.220 1.00 93.50 89 ALA A CA 1
ATOM 689 C C . ALA A 1 89 ? 11.666 -9.893 4.432 1.00 93.50 89 ALA A C 1
ATOM 691 O O . ALA A 1 89 ? 11.941 -8.764 4.842 1.00 93.50 89 ALA A O 1
ATOM 692 N N . LYS A 1 90 ? 12.616 -10.763 4.082 1.00 94.06 90 LYS A N 1
ATOM 693 C CA . LYS A 1 90 ? 14.037 -10.408 4.054 1.00 94.06 90 LYS A CA 1
ATOM 694 C C . LYS A 1 90 ? 14.331 -9.543 2.818 1.00 94.06 90 LYS A C 1
ATOM 696 O O . LYS A 1 90 ? 13.748 -9.805 1.765 1.00 94.06 90 LYS A O 1
ATOM 701 N N . PRO A 1 91 ? 15.253 -8.567 2.902 1.00 94.19 91 PRO A N 1
ATOM 702 C CA . PRO A 1 91 ? 15.661 -7.780 1.741 1.00 94.19 91 PRO A CA 1
ATOM 703 C C . PRO A 1 91 ? 16.128 -8.674 0.581 1.00 94.19 91 PRO A C 1
ATOM 705 O O . PRO A 1 91 ? 16.877 -9.627 0.801 1.00 94.19 91 PRO A O 1
ATOM 708 N N . MET A 1 92 ? 15.704 -8.358 -0.646 1.00 95.69 92 MET A N 1
ATOM 709 C CA . MET A 1 92 ? 16.082 -9.081 -1.866 1.00 95.69 92 MET A CA 1
ATOM 710 C C . MET A 1 92 ? 16.903 -8.196 -2.805 1.00 95.69 92 MET A C 1
ATOM 712 O O . MET A 1 92 ? 16.636 -7.004 -2.940 1.00 95.69 92 MET A O 1
ATOM 716 N N . VAL A 1 93 ? 17.888 -8.800 -3.474 1.00 96.25 93 VAL A N 1
ATOM 717 C CA . VAL A 1 93 ? 18.705 -8.160 -4.513 1.00 96.25 93 VAL A CA 1
ATOM 718 C C . VAL A 1 93 ? 18.376 -8.814 -5.851 1.00 96.25 93 VAL A C 1
ATOM 720 O O . VAL A 1 93 ? 18.454 -10.035 -5.974 1.00 96.25 93 VAL A O 1
ATOM 723 N N . MET A 1 94 ? 18.020 -8.006 -6.850 1.00 95.62 94 MET A N 1
ATOM 724 C CA . MET A 1 94 ? 17.769 -8.456 -8.219 1.00 95.62 94 MET A CA 1
ATOM 725 C C . MET A 1 94 ? 18.905 -7.978 -9.125 1.00 95.62 94 MET A C 1
ATOM 727 O O . MET A 1 94 ? 19.202 -6.787 -9.172 1.00 95.62 94 MET A O 1
ATOM 731 N N . VAL A 1 95 ? 19.542 -8.911 -9.835 1.00 93.12 95 VAL A N 1
ATOM 732 C CA . VAL A 1 95 ? 20.614 -8.629 -10.801 1.00 93.12 95 VAL A CA 1
ATOM 733 C C . VAL A 1 95 ? 20.060 -8.826 -12.206 1.00 93.12 95 VAL A C 1
ATOM 735 O O . VAL A 1 95 ? 19.481 -9.868 -12.501 1.00 93.12 95 VAL A O 1
ATOM 738 N N . PHE A 1 96 ? 20.241 -7.832 -13.071 1.00 91.94 96 PHE A N 1
ATOM 739 C CA . PHE A 1 96 ? 19.834 -7.890 -14.473 1.00 91.94 96 PHE A CA 1
ATOM 740 C C . PHE A 1 96 ? 20.904 -7.232 -15.352 1.00 91.94 96 PHE A C 1
ATOM 742 O O . PHE A 1 96 ? 21.572 -6.297 -14.910 1.00 91.94 96 PHE A O 1
ATOM 749 N N . GLY A 1 97 ? 21.073 -7.703 -16.587 1.00 90.06 97 GLY A N 1
ATOM 750 C CA . GLY A 1 97 ? 22.034 -7.144 -17.537 1.00 90.06 97 GLY A CA 1
ATOM 751 C C . GLY A 1 97 ? 21.798 -7.653 -18.955 1.00 90.06 97 GLY A C 1
ATOM 752 O O . GLY A 1 97 ? 21.372 -8.790 -19.150 1.00 90.06 97 GLY A O 1
ATOM 753 N N . SER A 1 98 ? 22.062 -6.803 -19.946 1.00 87.25 98 SER A N 1
ATOM 754 C CA . SER A 1 98 ? 22.118 -7.193 -21.356 1.00 87.25 98 SER A CA 1
ATOM 755 C C . SER A 1 98 ? 23.536 -7.615 -21.719 1.00 87.25 98 SER A C 1
ATOM 757 O O . SER A 1 98 ? 24.499 -6.995 -21.263 1.00 87.25 98 SER A O 1
ATOM 759 N N . ILE A 1 99 ? 23.679 -8.620 -22.580 1.00 84.06 99 ILE A N 1
ATOM 760 C CA . ILE A 1 99 ? 24.988 -8.940 -23.144 1.00 84.06 99 ILE A CA 1
ATOM 761 C C . ILE A 1 99 ? 25.414 -7.804 -24.084 1.00 84.06 99 ILE A C 1
ATOM 763 O O . ILE A 1 99 ? 24.642 -7.372 -24.942 1.00 84.06 99 ILE A O 1
ATOM 767 N N . LEU A 1 100 ? 26.619 -7.272 -23.892 1.00 78.62 100 LEU A N 1
ATOM 768 C CA . LEU A 1 100 ? 27.210 -6.333 -24.842 1.00 78.62 100 LEU A CA 1
ATOM 769 C C . LEU A 1 100 ? 27.663 -7.142 -26.062 1.00 78.62 100 LEU A C 1
ATOM 771 O O . LEU A 1 100 ? 28.549 -7.987 -25.946 1.00 78.62 100 LEU A O 1
ATOM 775 N N . ASN A 1 101 ? 27.041 -6.906 -27.220 1.00 73.19 101 ASN A N 1
ATOM 776 C CA . ASN A 1 101 ? 27.474 -7.502 -28.485 1.00 73.19 101 ASN A CA 1
ATOM 777 C C . ASN A 1 101 ? 28.852 -6.941 -28.865 1.00 73.19 101 ASN A C 1
ATOM 779 O O . ASN A 1 101 ? 28.978 -5.768 -29.214 1.00 73.19 101 ASN A O 1
ATOM 783 N N . TRP A 1 102 ? 29.879 -7.790 -28.782 1.00 64.44 102 TRP A N 1
ATOM 784 C CA . TRP A 1 102 ? 31.280 -7.452 -29.064 1.00 64.44 102 TRP A CA 1
ATOM 785 C C . TRP A 1 102 ? 31.676 -7.628 -30.547 1.00 64.44 102 TRP A C 1
ATOM 787 O O . TRP A 1 102 ? 32.808 -7.349 -30.923 1.00 64.44 102 TRP A O 1
ATOM 797 N N . GLU A 1 103 ? 30.765 -8.029 -31.437 1.00 66.69 103 GLU A N 1
ATOM 798 C CA . GLU A 1 103 ? 31.112 -8.368 -32.833 1.00 66.69 103 GLU A CA 1
ATOM 799 C C . GLU A 1 103 ? 31.577 -7.200 -33.735 1.00 66.69 103 GLU A C 1
ATOM 801 O O . GLU A 1 103 ? 31.866 -7.424 -34.903 1.00 66.69 103 GLU A O 1
ATOM 806 N N . ASN A 1 104 ? 31.747 -5.974 -33.225 1.00 61.50 104 ASN A N 1
ATOM 807 C CA . ASN A 1 104 ? 32.190 -4.823 -34.030 1.00 61.50 104 ASN A CA 1
ATOM 808 C C . ASN A 1 104 ? 33.646 -4.377 -33.788 1.00 61.50 104 ASN A C 1
ATOM 810 O O . ASN A 1 104 ? 33.986 -3.240 -34.107 1.00 61.50 104 ASN A O 1
ATOM 814 N N . ASN A 1 105 ? 34.518 -5.220 -33.222 1.00 60.41 105 ASN A N 1
ATOM 815 C CA . ASN A 1 105 ? 35.930 -4.856 -33.027 1.00 60.41 105 ASN A CA 1
ATOM 816 C C . ASN A 1 105 ? 36.903 -5.953 -33.479 1.00 60.41 105 ASN A C 1
ATOM 818 O O . ASN A 1 105 ? 37.723 -6.454 -32.711 1.00 60.41 105 ASN A O 1
ATOM 822 N N . ILE A 1 106 ? 36.780 -6.337 -34.749 1.00 60.97 106 ILE A N 1
ATOM 823 C CA . ILE A 1 106 ? 37.843 -7.019 -35.489 1.00 60.97 106 ILE A CA 1
ATOM 824 C C . ILE A 1 106 ? 37.978 -6.291 -36.833 1.00 60.97 106 ILE A C 1
ATOM 826 O O . ILE A 1 106 ? 37.244 -6.556 -37.786 1.00 60.97 106 ILE A O 1
ATOM 830 N N . HIS A 1 107 ? 38.852 -5.286 -36.855 1.00 57.34 107 HIS A N 1
ATOM 831 C CA . HIS A 1 107 ? 39.438 -4.717 -38.068 1.00 57.34 107 HIS A CA 1
ATOM 832 C C . HIS A 1 107 ? 40.890 -5.170 -38.153 1.00 57.34 107 HIS A C 1
ATOM 834 O O . HIS A 1 107 ? 41.545 -5.207 -37.085 1.00 57.34 107 HIS A O 1
#

pLDDT: mean 70.4, std 22.03, range [27.59, 96.31]

Sequence (107 aa):
MEGLDALLAKKKHTPKSELEQNGIPQLQSSPSANWFSSSKSAKKVSLSSVTSIIDGLKKLYVQKLKPLEATYRFNDFVSPLLTNSDFDAKPMVMVFGSILNWENNIH